Protein AF-A0AB35Y499-F1 (afdb_monomer)

Organism: NCBI:txid2929491

Structure (mmCIF, N/CA/C/O backbone):
data_AF-A0AB35Y499-F1
#
_entry.id   AF-A0AB35Y499-F1
#
loop_
_atom_site.group_PDB
_atom_site.id
_atom_site.type_symbol
_atom_si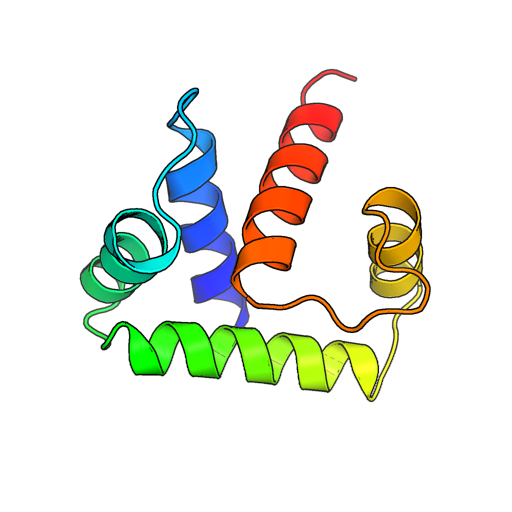te.label_atom_id
_atom_site.label_alt_id
_atom_site.label_comp_id
_atom_site.label_asym_id
_atom_site.label_entity_id
_atom_site.label_seq_id
_atom_site.pdbx_PDB_ins_code
_atom_site.Cartn_x
_atom_site.Cartn_y
_atom_site.Cartn_z
_atom_site.occupancy
_atom_site.B_iso_or_equiv
_atom_site.auth_seq_id
_atom_site.auth_comp_id
_atom_site.auth_asym_id
_atom_site.auth_atom_id
_atom_site.pdbx_PDB_model_num
ATOM 1 N N . MET A 1 1 ? 6.164 -14.101 -1.506 1.00 48.97 1 MET A N 1
ATOM 2 C CA . MET A 1 1 ? 6.644 -13.295 -2.656 1.00 48.97 1 MET A CA 1
ATOM 3 C C . MET A 1 1 ? 6.026 -11.893 -2.663 1.00 48.97 1 MET A C 1
ATOM 5 O O . MET A 1 1 ? 6.779 -10.932 -2.686 1.00 48.97 1 MET A O 1
ATOM 9 N N . ASN A 1 2 ? 4.702 -11.760 -2.508 1.00 47.91 2 ASN A N 1
ATOM 10 C CA . ASN A 1 2 ? 3.986 -10.469 -2.572 1.00 47.91 2 ASN A CA 1
ATOM 11 C C . ASN A 1 2 ? 4.332 -9.439 -1.475 1.00 47.91 2 ASN A C 1
ATOM 13 O O . ASN A 1 2 ? 4.259 -8.244 -1.728 1.00 47.91 2 ASN A O 1
ATOM 17 N N . SER A 1 3 ? 4.777 -9.875 -0.290 1.00 55.19 3 SER A N 1
ATOM 18 C CA . SER A 1 3 ? 5.157 -8.968 0.810 1.00 55.19 3 SER A CA 1
ATOM 19 C C . SER A 1 3 ? 6.403 -8.118 0.524 1.00 55.19 3 SER A C 1
ATOM 21 O O . SER A 1 3 ? 6.602 -7.113 1.198 1.00 55.19 3 SER A O 1
ATOM 23 N N . ARG A 1 4 ? 7.250 -8.496 -0.446 1.00 60.62 4 ARG A N 1
ATOM 24 C CA . ARG A 1 4 ? 8.508 -7.777 -0.716 1.00 60.62 4 ARG A CA 1
ATOM 25 C C . ARG A 1 4 ? 8.268 -6.433 -1.411 1.00 60.62 4 ARG A C 1
ATOM 27 O O . ARG A 1 4 ? 8.874 -5.442 -1.028 1.00 60.62 4 ARG A O 1
ATOM 34 N N . TYR A 1 5 ? 7.313 -6.377 -2.340 1.00 55.75 5 TYR A N 1
ATOM 35 C CA . TYR A 1 5 ? 6.969 -5.145 -3.058 1.00 55.75 5 TYR A CA 1
ATOM 36 C C . TYR A 1 5 ? 6.438 -4.052 -2.130 1.00 55.75 5 TYR A C 1
ATOM 38 O O . TYR A 1 5 ? 6.810 -2.890 -2.271 1.00 55.75 5 TYR A O 1
ATOM 46 N N . LEU A 1 6 ? 5.613 -4.430 -1.149 1.00 60.22 6 LEU A N 1
ATOM 47 C CA . LEU A 1 6 ? 5.110 -3.492 -0.150 1.00 60.22 6 LEU A CA 1
ATOM 48 C C . LEU A 1 6 ? 6.246 -2.973 0.740 1.00 60.22 6 LEU A C 1
ATOM 50 O O . LEU A 1 6 ? 6.349 -1.767 0.938 1.00 60.22 6 LEU A O 1
ATOM 54 N N . SER A 1 7 ? 7.129 -3.854 1.223 1.00 63.12 7 SER A N 1
ATOM 55 C CA . SER A 1 7 ? 8.260 -3.458 2.072 1.00 63.12 7 SER A CA 1
ATOM 56 C C . SER A 1 7 ? 9.221 -2.490 1.372 1.00 63.12 7 SER A C 1
ATOM 58 O O . SER A 1 7 ? 9.680 -1.533 1.991 1.00 63.12 7 SER A O 1
ATOM 60 N N . SER A 1 8 ? 9.483 -2.676 0.079 1.00 66.44 8 SER A N 1
ATOM 61 C CA . SER A 1 8 ? 10.321 -1.746 -0.689 1.00 66.44 8 SER A CA 1
ATOM 62 C C . SER A 1 8 ? 9.628 -0.440 -1.050 1.00 66.44 8 SER A C 1
ATOM 64 O O . SER A 1 8 ? 10.244 0.615 -0.927 1.00 66.4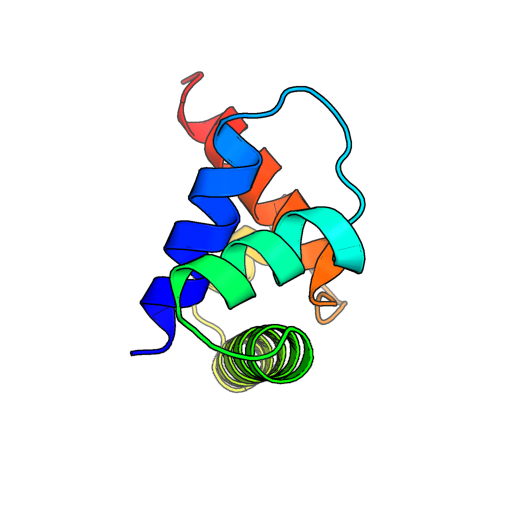4 8 SER A O 1
ATOM 66 N N . ALA A 1 9 ? 8.344 -0.473 -1.425 1.00 61.34 9 ALA A N 1
ATOM 67 C CA . ALA A 1 9 ? 7.572 0.748 -1.678 1.00 61.34 9 ALA A CA 1
ATOM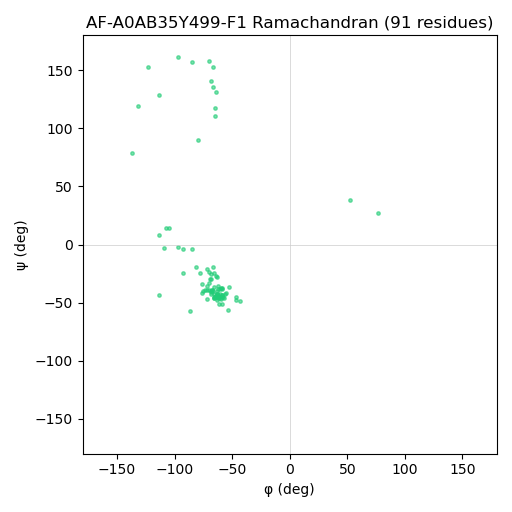 68 C C . ALA A 1 9 ? 7.533 1.644 -0.433 1.00 61.34 9 ALA A C 1
ATOM 70 O O . ALA A 1 9 ? 7.665 2.863 -0.512 1.00 61.34 9 ALA A O 1
ATOM 71 N N . VAL A 1 10 ? 7.422 1.018 0.735 1.00 60.53 10 VAL A N 1
ATOM 72 C CA . VAL A 1 10 ? 7.536 1.676 2.031 1.00 60.53 10 VAL A CA 1
ATOM 73 C C . VAL A 1 10 ? 8.933 2.251 2.265 1.00 60.53 10 VAL A C 1
ATOM 75 O O . VAL A 1 10 ? 9.038 3.388 2.718 1.00 60.53 10 VAL A O 1
ATOM 78 N N . GLY A 1 11 ? 9.994 1.505 1.943 1.00 66.44 11 GLY A N 1
ATOM 79 C CA . GLY A 1 11 ? 11.380 1.960 2.083 1.00 66.44 11 GLY A CA 1
ATOM 80 C C . GLY A 1 11 ? 11.687 3.222 1.271 1.00 66.44 11 GLY A C 1
ATOM 81 O O . GLY A 1 11 ? 12.239 4.175 1.817 1.00 66.44 11 GLY A O 1
ATOM 82 N N . VAL A 1 12 ? 11.249 3.268 0.008 1.00 60.94 12 VAL A N 1
ATOM 83 C CA . VAL A 1 12 ? 11.411 4.439 -0.880 1.00 60.94 12 VAL A CA 1
ATOM 84 C C . VAL A 1 12 ? 10.751 5.678 -0.277 1.00 60.94 12 VAL A C 1
ATOM 86 O O . VAL A 1 12 ? 11.329 6.759 -0.252 1.00 60.94 12 VAL A O 1
ATOM 89 N N . VAL A 1 13 ? 9.551 5.515 0.275 1.00 58.81 13 VAL A N 1
ATOM 90 C CA . VAL A 1 13 ? 8.770 6.630 0.811 1.00 58.81 13 VAL A CA 1
ATOM 91 C C . VAL A 1 13 ? 9.263 7.081 2.195 1.00 58.81 13 VAL A C 1
ATOM 93 O O . VAL A 1 13 ? 9.082 8.245 2.564 1.00 58.81 13 VAL A O 1
ATOM 96 N N . TYR A 1 14 ? 9.914 6.193 2.953 1.00 55.41 14 TYR A N 1
ATOM 97 C CA . TYR A 1 14 ? 10.500 6.503 4.260 1.00 55.41 14 TYR A CA 1
ATOM 98 C C . TYR A 1 14 ? 11.711 7.451 4.156 1.00 55.41 14 TYR A C 1
ATOM 100 O O . TYR A 1 14 ? 11.993 8.184 5.101 1.00 55.41 14 TYR A O 1
ATOM 108 N N . GLY A 1 15 ? 12.400 7.475 3.008 1.00 51.88 15 GLY A N 1
ATOM 109 C CA . GLY A 1 15 ? 13.567 8.329 2.758 1.00 51.88 15 GLY A CA 1
ATOM 110 C C . GLY A 1 15 ? 13.256 9.752 2.281 1.00 51.88 15 GLY A C 1
ATOM 111 O O . GLY A 1 15 ? 14.183 10.539 2.111 1.00 51.88 15 GLY A O 1
ATOM 112 N N . THR A 1 16 ? 11.987 10.110 2.043 1.00 48.88 16 THR A N 1
ATOM 113 C CA . THR A 1 16 ? 11.651 11.387 1.385 1.00 48.88 16 THR A CA 1
ATOM 114 C C . THR A 1 16 ? 10.562 12.169 2.120 1.00 48.88 16 THR A C 1
ATOM 116 O O . THR A 1 16 ? 9.412 11.738 2.254 1.00 48.88 16 THR A O 1
ATOM 119 N N . ILE A 1 17 ? 10.921 13.376 2.572 1.00 45.81 17 ILE A N 1
ATOM 120 C CA . ILE A 1 17 ? 10.021 14.334 3.244 1.00 45.81 17 ILE A CA 1
ATOM 121 C C . ILE A 1 17 ? 9.017 14.950 2.244 1.00 45.81 17 ILE A C 1
ATOM 123 O O . ILE A 1 17 ? 7.936 15.383 2.637 1.00 45.81 17 ILE A O 1
ATOM 127 N N . GLN A 1 18 ? 9.315 14.919 0.940 1.00 41.78 18 GLN A N 1
ATOM 128 C CA . GLN A 1 18 ? 8.456 15.472 -0.112 1.00 41.78 18 GLN A CA 1
ATOM 129 C C . GLN A 1 18 ? 7.353 14.512 -0.596 1.00 41.78 18 GLN A C 1
ATOM 131 O O . GLN A 1 18 ? 7.425 13.287 -0.465 1.00 41.78 18 GLN A O 1
ATOM 136 N N . LYS A 1 19 ? 6.292 15.102 -1.158 1.00 52.16 19 LYS A N 1
ATOM 137 C CA . LYS A 1 19 ? 5.125 14.412 -1.716 1.00 52.16 19 LYS A CA 1
ATOM 138 C C . LYS A 1 19 ? 5.467 13.895 -3.123 1.00 52.16 19 LYS A C 1
ATOM 140 O O . LYS A 1 19 ? 5.275 14.606 -4.098 1.00 52.16 19 LYS A O 1
ATOM 145 N N . LEU A 1 20 ? 5.989 12.671 -3.200 1.00 55.94 20 LEU A N 1
ATOM 146 C CA . LEU A 1 20 ? 6.379 12.030 -4.463 1.00 55.94 20 LEU A CA 1
ATOM 147 C C . LEU A 1 20 ? 5.171 11.684 -5.353 1.00 55.94 20 LEU A C 1
ATOM 149 O O . LEU A 1 20 ? 4.147 11.192 -4.877 1.00 55.94 20 LEU A O 1
ATOM 153 N N . ALA A 1 21 ? 5.302 11.867 -6.662 1.00 58.78 21 ALA A N 1
ATOM 154 C CA . ALA A 1 21 ? 4.342 11.424 -7.659 1.00 58.78 21 ALA A CA 1
ATOM 155 C C . ALA A 1 21 ? 4.256 9.888 -7.677 1.00 58.78 21 ALA A C 1
ATOM 157 O O . ALA A 1 21 ? 5.151 9.189 -8.151 1.00 58.78 21 ALA A O 1
ATOM 158 N N . ILE A 1 22 ? 3.119 9.358 -7.218 1.00 58.91 22 ILE A N 1
ATOM 159 C CA . ILE A 1 22 ? 2.859 7.923 -7.002 1.00 58.91 22 ILE A CA 1
ATOM 160 C C . ILE A 1 22 ? 3.299 7.047 -8.188 1.00 58.91 22 ILE A C 1
ATOM 162 O O . ILE A 1 22 ? 3.981 6.044 -7.996 1.00 58.91 22 ILE A O 1
ATOM 166 N N . ARG A 1 23 ? 2.940 7.431 -9.421 1.00 56.75 23 ARG A N 1
ATOM 167 C CA . ARG A 1 23 ? 3.225 6.634 -10.626 1.00 56.75 23 ARG A CA 1
ATOM 168 C C . ARG A 1 23 ? 4.688 6.711 -11.082 1.00 56.75 23 ARG A C 1
ATOM 170 O O . ARG A 1 23 ? 5.221 5.692 -11.501 1.00 56.75 23 ARG A O 1
ATOM 177 N N . LYS A 1 24 ? 5.301 7.897 -11.050 1.00 57.56 24 LYS A N 1
ATOM 178 C CA . LYS A 1 24 ? 6.628 8.149 -11.646 1.00 57.56 24 LYS A CA 1
ATOM 179 C C . LYS A 1 24 ? 7.787 7.978 -10.673 1.00 57.56 24 LYS A C 1
ATOM 181 O O . LYS A 1 24 ? 8.894 7.735 -11.116 1.00 57.56 24 LYS A O 1
ATOM 186 N N . GLU A 1 25 ? 7.544 8.119 -9.377 1.00 61.84 25 GLU A N 1
ATOM 187 C CA . GLU A 1 25 ? 8.623 8.111 -8.387 1.00 61.84 25 GLU A CA 1
ATOM 188 C C . GLU A 1 25 ? 8.531 6.882 -7.484 1.00 61.84 25 GLU A C 1
ATOM 190 O O . GLU A 1 25 ? 9.531 6.212 -7.266 1.00 61.84 25 GLU A O 1
ATOM 195 N N . ILE A 1 26 ? 7.332 6.509 -7.019 1.00 66.88 26 ILE A N 1
ATOM 196 C CA . ILE A 1 26 ? 7.191 5.390 -6.073 1.00 66.88 26 ILE A CA 1
ATOM 197 C C . ILE A 1 26 ? 7.074 4.054 -6.810 1.00 66.88 26 ILE A C 1
ATOM 199 O O . ILE A 1 26 ? 7.877 3.152 -6.594 1.00 66.88 26 ILE A O 1
ATOM 203 N N . LEU A 1 27 ? 6.090 3.909 -7.702 1.00 70.06 27 LEU A N 1
ATOM 204 C CA . LEU A 1 27 ? 5.896 2.645 -8.423 1.00 70.06 27 LEU A CA 1
ATOM 205 C C . LEU A 1 27 ? 7.033 2.351 -9.407 1.00 70.06 27 LEU A C 1
ATOM 207 O O . LEU A 1 27 ? 7.335 1.185 -9.647 1.00 70.06 27 LEU A O 1
ATOM 211 N N . GLN A 1 28 ? 7.664 3.392 -9.951 1.00 71.81 28 GLN A N 1
ATOM 212 C CA . GLN A 1 28 ? 8.814 3.251 -10.836 1.00 71.81 28 GLN A CA 1
ATOM 213 C C . GLN A 1 28 ? 10.071 2.814 -10.077 1.00 71.81 28 GLN A C 1
ATOM 215 O O . GLN A 1 28 ? 10.670 1.827 -10.485 1.00 71.81 28 GLN A O 1
ATOM 220 N N . ALA A 1 29 ? 10.398 3.428 -8.932 1.00 67.56 29 ALA A N 1
ATOM 221 C CA . ALA A 1 29 ? 11.523 2.981 -8.103 1.00 67.56 29 ALA A CA 1
ATOM 222 C C . ALA A 1 29 ? 11.356 1.526 -7.627 1.00 67.56 29 ALA A C 1
ATOM 224 O O . ALA A 1 29 ? 12.310 0.752 -7.607 1.00 67.56 29 ALA A O 1
ATOM 225 N N . VAL A 1 30 ? 10.124 1.120 -7.293 1.00 67.12 30 VAL A N 1
ATOM 226 C CA . VAL A 1 30 ? 9.817 -0.278 -6.946 1.00 67.12 30 VAL A CA 1
ATOM 227 C C . VAL A 1 30 ? 9.953 -1.194 -8.163 1.00 67.12 30 VAL A C 1
ATOM 229 O O . VAL A 1 30 ? 10.459 -2.304 -8.035 1.00 67.12 30 VAL A O 1
ATOM 232 N N . GLY A 1 31 ? 9.517 -0.751 -9.342 1.00 69.50 31 GLY A N 1
ATOM 233 C CA . GLY A 1 31 ? 9.675 -1.510 -10.581 1.00 69.50 31 GLY A CA 1
ATOM 234 C C . GLY A 1 31 ? 11.142 -1.741 -10.935 1.00 69.50 31 GLY A C 1
ATOM 235 O O . GLY A 1 31 ? 11.539 -2.874 -11.190 1.00 69.50 31 GLY A O 1
ATOM 236 N N . GLU A 1 32 ? 11.957 -0.691 -10.851 1.00 73.06 32 GLU A N 1
ATOM 237 C CA . GLU A 1 32 ? 13.401 -0.729 -11.101 1.00 73.06 32 GLU A CA 1
ATOM 238 C C . GLU A 1 32 ? 14.129 -1.639 -10.101 1.00 73.06 32 GLU A C 1
ATOM 240 O O . GLU A 1 32 ? 14.941 -2.465 -10.506 1.00 73.06 32 GLU A O 1
ATOM 245 N N . GLN A 1 33 ? 13.783 -1.580 -8.810 1.00 68.75 33 GLN A N 1
ATOM 246 C CA . GLN A 1 33 ? 14.402 -2.417 -7.773 1.00 68.75 33 GLN A CA 1
ATOM 247 C C . GLN A 1 33 ? 14.154 -3.925 -7.962 1.00 68.75 33 GLN A C 1
ATOM 249 O O . GLN A 1 33 ? 14.948 -4.743 -7.497 1.00 68.75 33 GLN A O 1
ATOM 254 N N . TYR A 1 34 ? 13.042 -4.302 -8.592 1.00 64.81 34 TYR A N 1
ATOM 255 C CA . TYR A 1 34 ? 12.658 -5.703 -8.784 1.00 64.81 34 TYR A CA 1
ATOM 256 C C . TYR A 1 34 ? 12.675 -6.151 -10.246 1.00 64.81 34 TYR A C 1
ATOM 258 O O . TYR A 1 34 ? 12.194 -7.246 -10.526 1.00 64.81 34 TYR A O 1
ATOM 266 N N . GLU A 1 35 ? 13.188 -5.318 -11.156 1.00 79.44 35 GLU A N 1
ATOM 267 C CA . GLU A 1 35 ? 13.207 -5.564 -12.605 1.00 79.44 35 GLU A CA 1
ATOM 268 C C . GLU A 1 35 ? 11.821 -5.925 -13.178 1.00 79.44 35 GLU A C 1
ATOM 270 O O . GLU A 1 35 ? 11.669 -6.775 -14.055 1.00 79.44 35 GLU A O 1
ATOM 275 N N . VAL A 1 36 ? 10.770 -5.275 -12.669 1.00 76.31 36 VAL A N 1
ATOM 276 C CA . VAL A 1 36 ? 9.379 -5.475 -13.101 1.00 76.31 36 VAL A CA 1
ATOM 277 C C . VAL A 1 36 ? 8.756 -4.167 -13.574 1.00 76.31 36 VAL A C 1
ATOM 279 O O . VAL A 1 36 ? 9.108 -3.077 -13.130 1.00 76.31 36 VAL A O 1
ATOM 282 N N . SER A 1 37 ? 7.777 -4.252 -14.475 1.00 82.81 37 SER A N 1
ATOM 283 C CA . SER A 1 37 ? 7.096 -3.061 -14.981 1.00 82.81 37 SER A CA 1
ATOM 284 C C . SER A 1 37 ? 6.268 -2.362 -13.894 1.00 82.81 37 SER A C 1
ATOM 286 O O . SER A 1 37 ? 5.704 -2.994 -13.000 1.00 82.81 37 SER A O 1
ATOM 288 N N . VAL A 1 38 ? 6.083 -1.046 -14.032 1.00 76.94 38 VAL A N 1
ATOM 289 C CA . VAL A 1 38 ? 5.182 -0.246 -13.176 1.00 76.94 38 VAL A CA 1
ATOM 290 C C . VAL A 1 38 ? 3.769 -0.846 -13.117 1.00 76.94 38 VAL A C 1
ATOM 292 O O . VAL A 1 38 ? 3.129 -0.843 -12.065 1.00 76.94 38 VAL A O 1
ATOM 295 N N . SER A 1 39 ? 3.283 -1.405 -14.230 1.00 81.25 39 SER A N 1
ATOM 296 C CA . SER A 1 39 ? 1.977 -2.070 -14.291 1.00 81.25 39 SER A CA 1
ATOM 297 C C . SER A 1 39 ? 1.939 -3.396 -13.526 1.00 81.25 39 SER A C 1
ATOM 299 O O . SER A 1 39 ? 0.900 -3.728 -12.945 1.00 81.25 39 SER A O 1
ATOM 301 N N . ALA A 1 40 ? 3.049 -4.140 -13.481 1.00 78.88 40 ALA A N 1
ATOM 302 C CA . ALA A 1 40 ? 3.179 -5.343 -12.666 1.00 78.88 40 ALA A CA 1
ATOM 303 C C . ALA A 1 40 ? 3.195 -5.001 -11.168 1.00 78.88 40 ALA A C 1
ATOM 305 O O . ALA A 1 40 ? 2.504 -5.664 -10.394 1.00 78.88 40 ALA A O 1
ATOM 306 N N . VAL A 1 41 ? 3.888 -3.925 -10.773 1.00 77.94 41 VAL A N 1
ATOM 307 C CA . VAL A 1 41 ? 3.879 -3.421 -9.387 1.00 77.94 41 VAL A CA 1
ATOM 308 C C . VAL A 1 41 ? 2.469 -3.002 -8.966 1.00 77.94 41 VAL A C 1
ATOM 310 O O . VAL A 1 41 ? 1.968 -3.477 -7.946 1.00 77.94 41 VAL A O 1
ATOM 313 N N . ASP A 1 42 ? 1.796 -2.167 -9.766 1.00 81.62 42 ASP A N 1
ATOM 314 C CA . ASP A 1 42 ? 0.432 -1.709 -9.470 1.00 81.62 42 ASP A CA 1
ATOM 315 C C . ASP A 1 42 ? -0.547 -2.886 -9.360 1.00 81.62 42 ASP A C 1
ATOM 317 O O . ASP A 1 42 ? -1.330 -2.976 -8.414 1.00 81.62 42 ASP A O 1
ATOM 321 N N . SER A 1 43 ? -0.452 -3.848 -10.282 1.00 83.38 43 SER A N 1
ATOM 322 C CA . SER A 1 43 ? -1.291 -5.049 -10.256 1.00 83.38 43 SER A CA 1
ATOM 323 C C . SER A 1 43 ? -1.003 -5.943 -9.047 1.00 83.38 43 SER A C 1
ATOM 325 O O . SER A 1 43 ? -1.935 -6.518 -8.485 1.00 83.38 43 SER A O 1
ATOM 327 N N . GLY A 1 44 ? 0.257 -6.050 -8.618 1.00 84.31 44 GLY A N 1
ATOM 328 C CA . GLY A 1 44 ? 0.648 -6.789 -7.417 1.00 84.31 44 GLY A CA 1
ATOM 329 C C . GLY A 1 44 ? 0.051 -6.190 -6.144 1.00 84.31 44 GLY A C 1
ATOM 330 O O . GLY A 1 44 ? -0.520 -6.919 -5.331 1.00 84.31 44 GLY A O 1
ATOM 331 N N . ILE A 1 45 ? 0.106 -4.862 -6.004 1.00 83.25 45 ILE A N 1
ATOM 332 C CA . ILE A 1 45 ? -0.480 -4.155 -4.857 1.00 83.25 45 ILE A CA 1
ATOM 333 C C . ILE A 1 45 ? -2.003 -4.302 -4.861 1.00 83.25 45 ILE A C 1
ATOM 335 O O . ILE A 1 45 ? -2.583 -4.644 -3.832 1.00 83.25 45 ILE A O 1
ATOM 339 N N . ARG A 1 46 ? -2.654 -4.128 -6.019 1.00 87.62 46 ARG A N 1
ATOM 340 C CA . ARG A 1 46 ? -4.113 -4.275 -6.137 1.00 87.62 46 ARG A CA 1
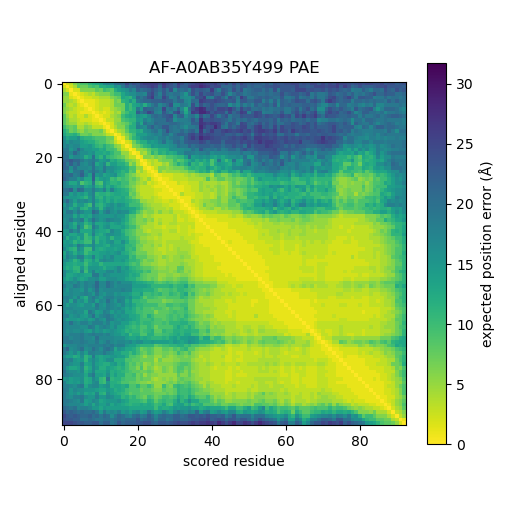ATOM 341 C C . ARG A 1 46 ? -4.582 -5.665 -5.711 1.00 87.62 46 ARG A C 1
ATOM 343 O O . ARG A 1 46 ? -5.499 -5.759 -4.905 1.00 87.62 46 ARG A O 1
ATOM 350 N N . ARG A 1 47 ? -3.890 -6.721 -6.164 1.00 88.12 47 ARG A N 1
ATOM 351 C CA . ARG A 1 47 ? -4.176 -8.115 -5.776 1.00 88.12 47 ARG A CA 1
ATOM 352 C C . ARG A 1 47 ? -3.992 -8.361 -4.282 1.00 88.12 47 ARG A C 1
ATOM 354 O O . ARG A 1 47 ? -4.758 -9.114 -3.695 1.00 88.12 47 ARG A O 1
ATOM 361 N N . MET A 1 48 ? -2.984 -7.752 -3.666 1.00 85.25 48 MET A N 1
ATOM 362 C CA . MET A 1 48 ? -2.787 -7.861 -2.221 1.00 85.25 48 MET A CA 1
ATOM 363 C C . MET A 1 48 ? -3.933 -7.188 -1.453 1.00 85.25 48 MET A C 1
ATOM 365 O O . MET A 1 48 ? -4.444 -7.777 -0.506 1.00 85.25 48 MET A O 1
ATOM 369 N N . VAL A 1 49 ? -4.386 -6.008 -1.890 1.00 87.00 49 VAL A N 1
ATOM 370 C CA . VAL A 1 49 ? -5.579 -5.358 -1.317 1.00 87.00 49 VAL A CA 1
ATOM 371 C C . VAL A 1 49 ? -6.821 -6.220 -1.527 1.00 87.00 49 VAL A C 1
ATOM 373 O O . VAL A 1 49 ? -7.574 -6.417 -0.585 1.00 87.00 49 VAL A O 1
ATOM 376 N N . ASP A 1 50 ? -7.015 -6.787 -2.721 1.00 89.25 50 ASP A N 1
ATOM 377 C CA . ASP A 1 50 ? -8.127 -7.706 -3.001 1.00 89.25 50 ASP A CA 1
ATOM 378 C C . ASP A 1 50 ? -8.157 -8.896 -2.036 1.00 89.25 50 ASP A C 1
ATOM 380 O O . ASP A 1 50 ? -9.218 -9.270 -1.547 1.00 89.25 50 ASP A O 1
ATOM 384 N N . GLN A 1 51 ? -6.995 -9.470 -1.717 1.00 86.75 51 GLN A N 1
ATOM 385 C CA . GLN A 1 51 ? -6.893 -10.570 -0.756 1.00 86.75 51 GLN A CA 1
ATOM 386 C C . GLN A 1 51 ? -7.257 -10.139 0.669 1.00 86.75 51 GLN A C 1
ATOM 388 O O . GLN A 1 51 ? -7.925 -10.895 1.373 1.00 86.75 51 GLN A O 1
ATOM 393 N N . LEU A 1 52 ? -6.840 -8.940 1.082 1.00 87.19 52 LEU A N 1
ATOM 394 C CA . LEU A 1 52 ? -7.145 -8.390 2.405 1.00 87.19 52 LEU A CA 1
ATOM 395 C C . LEU A 1 52 ? -8.618 -7.981 2.541 1.00 87.19 52 LEU A C 1
ATOM 397 O O . LEU A 1 52 ? -9.200 -8.174 3.600 1.00 87.19 52 LEU A O 1
ATOM 401 N N . GLU A 1 53 ? -9.245 -7.473 1.479 1.00 88.31 53 GLU A N 1
ATOM 402 C CA . GLU A 1 53 ? -10.688 -7.189 1.466 1.00 88.31 53 GLU A CA 1
ATOM 403 C C . GLU A 1 53 ? -11.523 -8.477 1.422 1.00 88.31 53 GLU A C 1
ATOM 405 O O . GLU A 1 53 ? -12.535 -8.580 2.108 1.00 88.31 53 GLU A O 1
ATOM 410 N N . ALA A 1 54 ? -11.094 -9.493 0.664 1.00 90.94 54 ALA A N 1
ATOM 411 C CA . ALA A 1 54 ? -11.794 -10.777 0.599 1.00 90.94 54 ALA A CA 1
ATOM 412 C C . ALA A 1 54 ? -11.693 -11.575 1.909 1.00 90.94 54 ALA A C 1
ATOM 414 O O . ALA A 1 54 ? -12.579 -12.370 2.225 1.00 90.94 54 ALA A O 1
ATOM 415 N N . ARG A 1 55 ? -10.597 -11.404 2.659 1.00 90.00 55 ARG A N 1
ATOM 416 C CA . ARG A 1 55 ? -10.356 -12.061 3.950 1.00 90.00 55 ARG A CA 1
ATOM 417 C C . ARG A 1 55 ? -9.778 -11.050 4.948 1.00 90.00 55 ARG A C 1
ATOM 419 O O . ARG A 1 55 ? -8.566 -11.065 5.180 1.00 90.00 55 ARG A O 1
ATOM 426 N N . PRO A 1 56 ? -10.626 -10.191 5.542 1.00 87.75 56 PRO A N 1
ATOM 427 C CA . PRO A 1 56 ? -10.168 -9.163 6.466 1.00 87.75 56 PRO A CA 1
ATOM 428 C C . PRO A 1 56 ? -9.549 -9.775 7.721 1.00 87.75 56 PRO A C 1
ATOM 430 O O . PRO A 1 56 ? -10.145 -10.645 8.356 1.00 87.75 56 PRO A O 1
ATOM 433 N N . THR A 1 57 ? -8.364 -9.299 8.100 1.00 86.31 57 THR A N 1
ATOM 434 C CA . THR A 1 57 ? -7.777 -9.576 9.418 1.00 86.31 57 THR A CA 1
ATOM 435 C C . THR A 1 57 ? -8.055 -8.419 10.373 1.00 86.31 57 THR A C 1
ATOM 437 O O . THR A 1 57 ? -8.348 -7.302 9.939 1.00 86.31 57 THR A O 1
ATOM 440 N N . ALA A 1 58 ? -7.935 -8.656 11.681 1.00 88.25 58 ALA A N 1
ATOM 441 C CA . ALA A 1 58 ? -8.111 -7.606 12.684 1.00 88.25 58 ALA A CA 1
ATOM 442 C C . ALA A 1 58 ? -7.124 -6.440 12.473 1.00 88.25 58 ALA A C 1
ATOM 444 O O . ALA A 1 58 ? -7.498 -5.275 12.598 1.00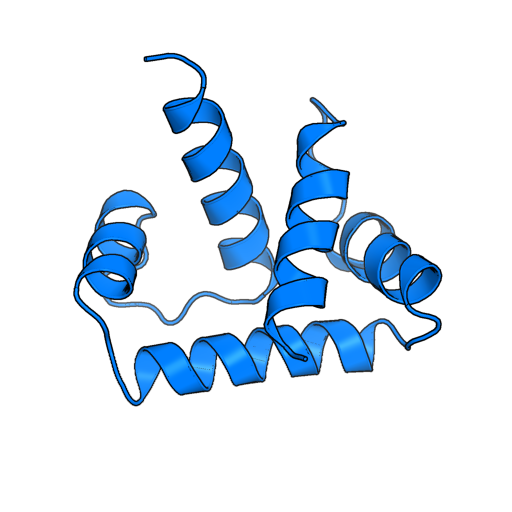 88.25 58 ALA A O 1
ATOM 445 N N . GLU A 1 59 ? -5.883 -6.735 12.076 1.00 83.88 59 GLU A N 1
ATOM 446 C CA . GLU A 1 59 ? -4.867 -5.727 11.768 1.00 83.88 59 GLU A CA 1
ATOM 447 C C . GLU A 1 59 ? -5.220 -4.918 10.520 1.00 83.88 59 GLU A C 1
ATOM 449 O O . GLU A 1 59 ? -4.999 -3.708 10.501 1.00 83.88 59 GLU A O 1
ATOM 454 N N . TRP A 1 60 ? -5.780 -5.562 9.490 1.00 87.62 60 TRP A N 1
ATOM 455 C CA . TRP A 1 60 ? -6.235 -4.879 8.280 1.00 87.62 60 TRP A CA 1
ATOM 456 C C . TRP A 1 60 ? -7.398 -3.931 8.574 1.00 87.62 60 TRP A C 1
ATOM 458 O O . TRP A 1 60 ? -7.367 -2.778 8.148 1.00 87.62 60 TRP A O 1
ATOM 468 N N . LEU A 1 61 ? -8.384 -4.378 9.356 1.00 89.56 61 LEU A N 1
ATOM 469 C CA . LEU A 1 61 ? -9.520 -3.548 9.764 1.00 89.56 61 LEU A CA 1
ATOM 470 C C . LEU A 1 61 ? -9.066 -2.355 10.615 1.00 89.56 61 LEU A C 1
ATOM 472 O O . LEU A 1 61 ? -9.402 -1.216 10.297 1.00 89.56 61 LEU A O 1
ATOM 476 N N . ALA A 1 62 ? -8.216 -2.590 11.619 1.00 87.50 62 ALA A N 1
ATOM 477 C CA . ALA A 1 62 ? -7.658 -1.524 12.451 1.00 87.50 62 ALA A CA 1
ATOM 478 C C . ALA A 1 62 ? -6.796 -0.539 11.642 1.00 87.50 62 ALA A C 1
ATOM 480 O O . ALA A 1 62 ? -6.783 0.662 11.914 1.00 87.50 62 ALA A O 1
ATOM 481 N N . PHE A 1 63 ? -6.063 -1.027 10.638 1.00 85.50 63 PHE A N 1
ATOM 482 C CA . PHE A 1 63 ? -5.332 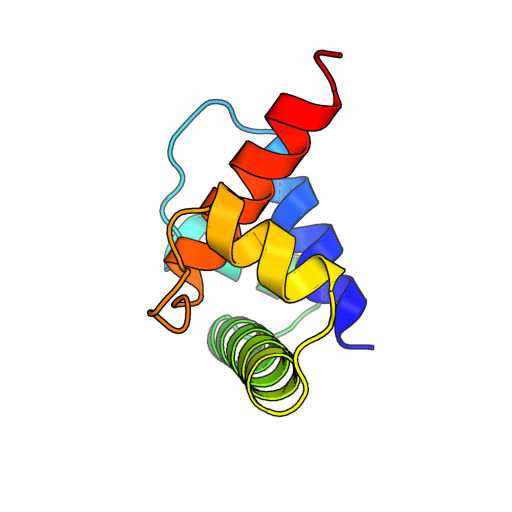-0.173 9.706 1.00 85.50 63 PHE A CA 1
ATOM 483 C C . PHE A 1 63 ? -6.280 0.674 8.852 1.00 85.50 63 PHE A C 1
ATOM 485 O O . PHE A 1 63 ? -6.041 1.876 8.720 1.00 85.50 63 PHE A O 1
ATOM 492 N N . LYS A 1 64 ? -7.346 0.083 8.292 1.00 88.31 64 LYS A N 1
ATOM 493 C CA . LYS A 1 64 ? -8.348 0.800 7.490 1.00 88.31 64 LYS A CA 1
ATOM 494 C C . LYS A 1 64 ? -9.020 1.898 8.301 1.00 88.31 64 LYS A C 1
ATOM 496 O O . LYS A 1 64 ? -9.089 3.027 7.829 1.00 88.31 64 LYS A O 1
ATOM 501 N N . GLU A 1 65 ? -9.438 1.597 9.524 1.00 88.00 65 GLU A N 1
ATOM 502 C CA . GLU A 1 65 ? -10.048 2.569 10.431 1.00 88.00 65 GLU A CA 1
ATOM 503 C C . GLU A 1 65 ? -9.100 3.746 10.708 1.00 88.00 65 GLU A C 1
ATOM 505 O O . GLU A 1 65 ? -9.442 4.899 10.451 1.00 88.00 65 GLU A O 1
ATOM 510 N N . LYS A 1 66 ? -7.852 3.460 11.105 1.00 84.88 66 LYS A N 1
ATOM 511 C CA . LYS A 1 66 ? -6.836 4.492 11.385 1.00 84.88 66 LYS A CA 1
ATOM 512 C C . LYS A 1 66 ? -6.412 5.298 10.158 1.00 84.88 66 LYS A C 1
ATOM 514 O O . LYS A 1 66 ? -5.926 6.415 10.303 1.00 84.88 66 LYS A O 1
ATOM 519 N N . SER A 1 67 ? -6.555 4.728 8.965 1.00 82.06 67 SER A N 1
ATOM 520 C CA . SER A 1 67 ? -6.141 5.350 7.703 1.00 82.06 67 SER A CA 1
ATOM 521 C C . SER A 1 67 ? -7.284 6.048 6.960 1.00 82.06 67 SER A C 1
ATOM 523 O O . SER A 1 67 ? -7.038 6.627 5.904 1.00 82.06 67 SER A O 1
ATOM 525 N N . GLY A 1 68 ? -8.517 6.000 7.480 1.00 86.50 68 GLY A N 1
ATOM 526 C CA . GLY A 1 68 ? -9.692 6.596 6.835 1.00 86.50 68 GLY A CA 1
ATOM 527 C C . GLY A 1 68 ? -10.242 5.791 5.650 1.00 86.50 68 GLY A C 1
ATOM 528 O O . GLY A 1 68 ? -10.838 6.364 4.745 1.00 86.50 68 GLY A O 1
ATOM 529 N N . PHE A 1 69 ? -10.034 4.472 5.637 1.00 86.94 69 PHE A N 1
ATOM 530 C CA . PHE A 1 69 ? -10.520 3.542 4.609 1.00 86.94 69 PHE A CA 1
ATOM 531 C C . PHE A 1 69 ? -11.673 2.653 5.082 1.00 86.94 69 PHE A C 1
ATOM 533 O O . PHE A 1 69 ? -11.932 1.647 4.436 1.00 86.94 69 PHE A O 1
ATOM 540 N N . ALA A 1 70 ? -12.329 2.958 6.206 1.00 79.31 70 ALA A N 1
ATOM 541 C CA . ALA A 1 70 ? -13.304 2.064 6.848 1.00 79.31 70 ALA A CA 1
ATOM 542 C C . ALA A 1 70 ? -14.263 1.384 5.845 1.00 79.31 70 ALA A C 1
ATOM 544 O O . ALA A 1 70 ? -14.319 0.154 5.798 1.00 79.31 70 ALA A O 1
ATOM 545 N N . ASP A 1 71 ? -14.857 2.171 4.945 1.00 80.06 71 ASP A N 1
ATOM 546 C CA . ASP A 1 71 ? -15.830 1.692 3.955 1.00 80.06 71 ASP A CA 1
ATOM 547 C C . ASP A 1 71 ? -15.303 1.677 2.509 1.00 80.06 71 ASP A C 1
ATOM 549 O O . ASP A 1 71 ? -15.999 1.246 1.591 1.00 80.06 71 ASP A O 1
ATOM 553 N N . GLU A 1 72 ? -14.069 2.136 2.275 1.00 86.12 72 GLU A N 1
ATOM 554 C CA . GLU A 1 72 ? -13.496 2.246 0.931 1.00 86.12 72 GLU A CA 1
ATOM 555 C C . GLU A 1 72 ? -12.323 1.282 0.757 1.00 86.12 72 GLU A C 1
ATOM 557 O O . GLU A 1 72 ? -11.353 1.308 1.514 1.00 86.12 72 GLU A O 1
ATOM 562 N N . LYS A 1 73 ? -12.355 0.482 -0.314 1.00 86.81 73 LYS A N 1
ATOM 563 C CA . LYS A 1 73 ? -11.171 -0.255 -0.753 1.00 86.81 73 LYS A CA 1
ATOM 564 C C . LYS A 1 73 ? -10.094 0.747 -1.199 1.00 86.81 73 LYS A C 1
ATOM 566 O O . LYS A 1 73 ? -10.300 1.450 -2.194 1.00 86.81 73 LYS A O 1
ATOM 571 N N . PRO A 1 74 ? -8.920 0.798 -0.548 1.00 84.44 74 PRO A N 1
ATOM 572 C CA . PRO A 1 74 ? -7.901 1.769 -0.906 1.00 84.44 74 PRO A CA 1
ATOM 573 C C . PRO A 1 74 ? -7.348 1.496 -2.306 1.00 84.44 74 PRO A C 1
ATOM 575 O O . PRO A 1 74 ? -7.007 0.368 -2.670 1.00 84.44 74 PRO A O 1
ATOM 578 N N . THR A 1 75 ? -7.201 2.557 -3.096 1.00 84.81 75 THR A N 1
ATOM 579 C CA . THR A 1 75 ? -6.430 2.501 -4.342 1.00 84.81 75 THR A CA 1
ATOM 580 C C . THR A 1 75 ? -4.938 2.361 -4.028 1.00 84.81 75 THR A C 1
ATOM 582 O O . THR A 1 75 ? -4.488 2.759 -2.951 1.00 84.81 75 THR A O 1
ATOM 585 N N . THR A 1 76 ? -4.139 1.854 -4.976 1.00 78.88 76 THR A N 1
ATOM 586 C CA . THR A 1 76 ? -2.677 1.701 -4.826 1.00 78.88 76 THR A CA 1
ATOM 587 C C . THR A 1 76 ? -2.018 2.961 -4.259 1.00 78.88 76 THR A C 1
ATOM 589 O O . THR A 1 76 ? -1.226 2.894 -3.323 1.00 78.88 76 THR A O 1
ATOM 592 N N . GLY A 1 77 ? -2.394 4.131 -4.782 1.00 79.12 77 GLY A N 1
ATOM 593 C CA . GLY A 1 77 ? -1.848 5.406 -4.332 1.00 79.12 77 GLY A CA 1
ATOM 594 C C . GLY A 1 77 ? -2.255 5.797 -2.911 1.00 79.12 77 GLY A C 1
ATOM 595 O O . GLY A 1 77 ? -1.408 6.237 -2.134 1.00 79.12 77 GLY A O 1
ATOM 596 N N . LYS A 1 78 ? -3.531 5.603 -2.552 1.00 83.50 78 LYS A N 1
ATOM 597 C CA . LYS A 1 78 ? -4.033 5.859 -1.194 1.00 83.50 78 LYS A CA 1
ATOM 598 C C . LYS A 1 78 ? -3.336 4.951 -0.173 1.00 83.50 78 LYS A C 1
ATOM 600 O O . LYS A 1 78 ? -2.886 5.435 0.863 1.00 83.50 78 LYS A O 1
ATOM 605 N N . LEU A 1 79 ? -3.173 3.666 -0.499 1.00 81.00 79 LEU A N 1
ATOM 606 C CA . LEU A 1 79 ? -2.518 2.689 0.372 1.00 81.00 79 LEU A CA 1
ATOM 607 C C . LEU A 1 79 ? -1.062 3.064 0.673 1.00 81.00 79 LEU A C 1
ATOM 609 O O . LEU A 1 79 ? -0.654 3.042 1.829 1.00 81.00 79 LEU A O 1
ATOM 613 N N . ILE A 1 80 ? -0.286 3.445 -0.345 1.00 79.06 80 ILE A N 1
ATOM 614 C CA . ILE A 1 80 ? 1.130 3.814 -0.185 1.00 79.06 80 ILE A CA 1
ATOM 615 C C . ILE A 1 80 ? 1.298 4.963 0.822 1.00 79.06 80 ILE A C 1
ATOM 617 O O . ILE A 1 80 ? 2.138 4.884 1.720 1.00 79.06 80 ILE A O 1
ATOM 621 N N . TYR A 1 81 ? 0.479 6.013 0.714 1.00 78.50 81 TYR A N 1
ATOM 622 C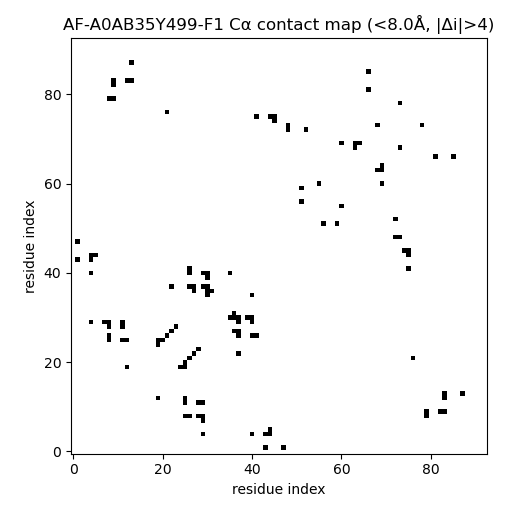 CA . TYR A 1 81 ? 0.536 7.138 1.653 1.00 78.50 81 TYR A CA 1
ATOM 623 C C . TYR A 1 81 ? 0.041 6.777 3.050 1.00 78.50 81 TYR A C 1
ATOM 625 O O . TYR A 1 81 ? 0.640 7.205 4.035 1.00 78.50 81 TYR A O 1
ATOM 633 N N . ALA A 1 82 ? -1.015 5.973 3.154 1.00 79.94 82 ALA A N 1
ATOM 634 C CA . ALA A 1 82 ? -1.499 5.504 4.445 1.00 79.94 82 ALA A CA 1
ATOM 635 C C . ALA A 1 82 ? -0.436 4.683 5.186 1.00 79.94 82 ALA A C 1
ATOM 637 O O . ALA A 1 82 ? -0.202 4.911 6.370 1.00 79.94 82 ALA A O 1
ATOM 638 N N . VAL A 1 83 ? 0.282 3.796 4.487 1.00 76.69 83 VAL A N 1
ATOM 639 C CA . VAL A 1 83 ? 1.368 3.013 5.091 1.00 76.69 83 VAL A CA 1
ATOM 640 C C . VAL A 1 83 ? 2.558 3.901 5.476 1.00 76.69 83 VAL A C 1
ATOM 642 O O . VAL A 1 83 ? 3.108 3.716 6.563 1.00 76.69 83 VAL A O 1
ATOM 645 N N . LYS A 1 84 ? 2.922 4.910 4.662 1.00 75.19 84 LYS A N 1
ATOM 646 C CA . LYS A 1 84 ? 3.919 5.931 5.054 1.00 75.19 84 LYS A CA 1
ATOM 647 C C . LYS A 1 84 ? 3.542 6.571 6.385 1.00 75.19 84 LYS A C 1
ATOM 649 O O . LYS A 1 84 ? 4.336 6.551 7.325 1.00 75.19 84 LYS A O 1
ATOM 654 N N . ASN A 1 85 ? 2.333 7.123 6.453 1.00 76.00 85 ASN A N 1
ATOM 655 C CA . ASN A 1 85 ? 1.857 7.840 7.627 1.00 76.00 85 ASN A CA 1
ATOM 656 C C . ASN A 1 85 ? 1.813 6.905 8.840 1.00 76.00 85 ASN A C 1
ATOM 658 O O . ASN A 1 85 ? 2.317 7.263 9.901 1.00 76.00 85 ASN A O 1
ATOM 662 N N . TYR A 1 86 ? 1.296 5.686 8.675 1.00 71.19 86 TYR A N 1
ATOM 663 C CA . TYR A 1 86 ? 1.234 4.679 9.732 1.00 71.19 86 TYR A CA 1
ATOM 664 C C . TYR A 1 86 ? 2.617 4.365 10.326 1.00 71.19 86 TYR A C 1
ATOM 666 O O . TYR A 1 86 ? 2.768 4.278 11.544 1.00 71.19 86 TYR A O 1
ATOM 674 N N . LEU A 1 87 ? 3.653 4.242 9.492 1.00 67.69 87 LEU A N 1
ATOM 675 C CA . LEU A 1 87 ? 5.012 3.947 9.954 1.00 67.69 87 LEU A CA 1
ATOM 676 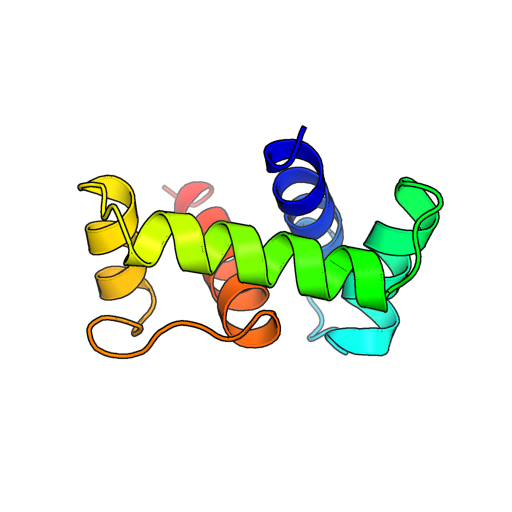C C . LEU A 1 87 ? 5.720 5.150 10.575 1.00 67.69 87 LEU A C 1
ATOM 678 O O . LEU A 1 87 ? 6.469 4.971 11.533 1.00 67.69 87 LEU A O 1
ATOM 682 N N . GLN A 1 88 ? 5.469 6.363 10.078 1.00 68.62 88 GLN A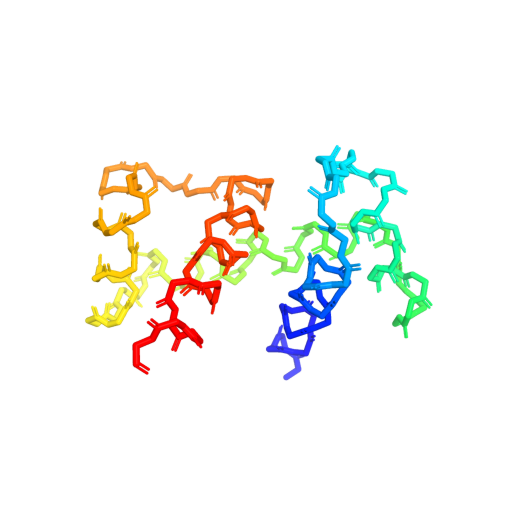 N 1
ATOM 683 C CA . GLN A 1 88 ? 5.980 7.587 10.701 1.00 68.62 88 GLN A CA 1
ATOM 684 C C . GLN A 1 88 ? 5.409 7.775 12.113 1.00 68.62 88 GLN A C 1
ATOM 686 O O . GLN A 1 88 ? 6.165 8.060 13.037 1.00 68.62 88 GLN A O 1
ATOM 691 N N . HIS A 1 89 ? 4.112 7.518 12.308 1.00 64.56 89 HIS A N 1
ATOM 692 C CA . HIS A 1 89 ? 3.477 7.604 13.628 1.00 64.56 89 HIS A CA 1
ATOM 693 C C . HIS A 1 89 ? 3.921 6.485 14.585 1.00 64.56 89 HIS A C 1
ATOM 695 O O . HIS A 1 89 ? 3.873 6.672 15.795 1.00 64.56 89 HIS A O 1
ATOM 701 N N . ARG A 1 90 ? 4.401 5.337 14.079 1.00 62.53 90 ARG A N 1
ATOM 702 C CA . ARG A 1 90 ? 4.942 4.246 14.915 1.00 62.53 90 ARG A CA 1
ATOM 703 C C . ARG A 1 90 ? 6.386 4.440 15.378 1.00 62.53 90 ARG A C 1
ATOM 705 O O . ARG A 1 90 ? 6.780 3.754 16.311 1.00 62.53 90 ARG A O 1
ATOM 712 N N . LYS A 1 91 ? 7.183 5.303 14.735 1.00 52.28 91 LYS A N 1
ATOM 713 C CA . LYS A 1 91 ? 8.570 5.593 15.164 1.00 52.28 91 LYS A CA 1
ATOM 714 C C . LYS A 1 91 ? 8.692 6.799 16.102 1.00 52.28 91 LYS A C 1
ATOM 716 O O . LYS A 1 91 ? 9.797 7.090 16.543 1.00 52.28 91 LYS A O 1
ATOM 721 N N . GLY A 1 92 ? 7.593 7.501 16.374 1.00 45.53 92 GLY A N 1
ATOM 722 C CA . GLY A 1 92 ? 7.551 8.659 17.274 1.00 45.53 92 GLY A CA 1
ATOM 723 C C . GLY A 1 92 ? 6.916 8.386 18.641 1.00 45.53 92 GLY A C 1
ATOM 724 O O . GLY A 1 92 ? 6.553 9.349 19.308 1.00 45.53 92 GLY A O 1
ATOM 725 N N . GLY A 1 93 ? 6.728 7.116 19.019 1.00 38.34 93 GLY A N 1
ATOM 726 C CA . GLY A 1 93 ? 6.158 6.693 20.303 1.00 38.34 93 GLY A CA 1
ATOM 727 C C . GLY A 1 93 ? 7.112 5.805 21.080 1.00 38.34 93 GLY A C 1
ATOM 728 O O . GLY A 1 93 ? 7.842 5.033 20.417 1.00 38.34 93 GLY A O 1
#

Nearest PDB structures (foldseek):
  3cjd-assembly1_A  TM=3.632E-01  e=9.556E+00  Jannaschia sp. CCS1
  2o7t-assembly1_A-2  TM=3.025E-01  e=6.207E+00  Corynebacterium glutamicum

Mean predicted aligned error: 10.35 Å

Radius of gyration: 12.96 Å; Cα contacts (8 Å, |Δi|>4): 64; chains: 1; bounding box: 30×29×35 Å

Sequence (93 aa):
MNSRYLSSAVGVVYGTIQKLAIRKEILQAVGEQYEVSVSAVDSGIRRMVDQLEARPTAEWLAFKEKSGFADEKPTTGKLIYAVKNYLQHRKGG

Secondary structure (DSSP, 8-state):
-THHHHHHHHHHHHT-SS---IIIIIHHHHHHHTT--HHHHHHHHHHHHHHHHHS--HHHHHHHHHHT-TTSPPPHHHHHHHHHHHHHHHS--

InterPro domains:
  IPR016032 Signal transduction response regulator, C-terminal effector [SSF46894] (4-89)
  IPR036388 Winged helix-like DNA-binding domain superfamily [G3DSA:1.10.10.10] (1-91)

Solvent-accessible surface area (backbone atoms only — not comparable to full-atom values): 5452 Å² total; per-residue (Å²): 121,77,68,56,59,56,57,48,42,47,52,63,54,72,76,45,96,66,92,69,55,53,72,76,50,45,36,34,52,44,9,64,77,66,79,42,51,47,67,55,47,52,51,51,49,47,52,53,48,51,51,42,71,76,54,68,46,73,68,54,52,55,47,26,52,76,59,74,29,73,90,46,85,69,50,69,64,56,45,55,53,41,52,46,52,55,52,57,63,61,72,75,109

Foldseek 3Di:
DLVVLLVVLLVQLLPDPDDDDCQCRRLVVSCVVVVHDSVVSQVSQLVVLVVCVVPPDPVNCVLCVQLVNNPHSDHPSSVSVSSNVVVVVVVVD

pLDDT: mean 72.81, std 13.66, range [38.34, 90.94]